Protein AF-A0A1C3NSR6-F1 (afdb_monomer_lite)

Organism: NCBI:txid1839754

Structure (mmCIF, N/CA/C/O backbone):
data_AF-A0A1C3NSR6-F1
#
_entry.id   AF-A0A1C3NSR6-F1
#
loop_
_atom_site.group_PDB
_atom_site.id
_atom_site.type_symbol
_atom_site.label_atom_id
_atom_site.label_alt_id
_atom_site.label_comp_id
_atom_site.label_asym_id
_atom_site.label_entity_id
_atom_site.label_seq_id
_atom_site.pdbx_PDB_ins_code
_atom_site.Cartn_x
_atom_site.Cartn_y
_atom_site.Cartn_z
_atom_site.occupancy
_atom_site.B_iso_or_equiv
_atom_site.auth_seq_id
_atom_site.auth_comp_id
_atom_site.auth_asym_id
_atom_site.auth_atom_id
_atom_site.pdbx_PDB_model_num
ATOM 1 N N . MET A 1 1 ? 14.722 -1.142 0.940 1.00 83.88 1 MET A N 1
ATOM 2 C CA . MET A 1 1 ? 13.632 -2.142 0.926 1.00 83.88 1 MET A CA 1
ATOM 3 C C . MET A 1 1 ? 12.340 -1.369 0.793 1.00 83.88 1 MET A C 1
ATOM 5 O O . MET A 1 1 ? 12.248 -0.326 1.422 1.00 83.88 1 MET A O 1
ATOM 9 N N . LEU A 1 2 ? 11.424 -1.801 -0.071 1.00 93.88 2 LEU A N 1
ATOM 10 C CA . LEU A 1 2 ? 10.167 -1.088 -0.295 1.00 93.88 2 LEU A CA 1
ATOM 11 C C . LEU A 1 2 ? 9.034 -1.768 0.465 1.00 93.88 2 LEU A C 1
ATOM 13 O O . LEU A 1 2 ? 9.052 -2.987 0.651 1.00 93.88 2 LEU A O 1
ATOM 17 N N . TYR A 1 3 ? 8.058 -0.968 0.868 1.00 96.88 3 TYR A N 1
ATOM 18 C CA . TYR A 1 3 ? 6.855 -1.403 1.557 1.00 96.88 3 TYR A CA 1
ATOM 19 C C . TYR A 1 3 ? 5.621 -0.921 0.801 1.00 96.88 3 TYR A C 1
ATOM 21 O O . TYR A 1 3 ? 5.644 0.101 0.107 1.00 96.88 3 TYR A O 1
ATOM 29 N N . GLY A 1 4 ? 4.545 -1.687 0.929 1.00 96.81 4 GLY A N 1
ATOM 30 C CA . GLY A 1 4 ? 3.241 -1.350 0.387 1.00 96.81 4 GLY A CA 1
ATOM 31 C C . GLY A 1 4 ? 2.147 -1.557 1.419 1.00 96.81 4 GLY A C 1
ATOM 32 O O . GLY A 1 4 ? 2.306 -2.338 2.360 1.00 96.81 4 GLY A O 1
ATOM 33 N N . VAL A 1 5 ? 1.034 -0.864 1.207 1.00 97.31 5 VAL A N 1
ATOM 34 C CA . VAL A 1 5 ? -0.215 -1.074 1.940 1.00 97.31 5 VAL A CA 1
ATOM 35 C C . VAL A 1 5 ? -1.180 -1.789 1.008 1.00 97.31 5 VAL A C 1
ATOM 37 O O . VAL 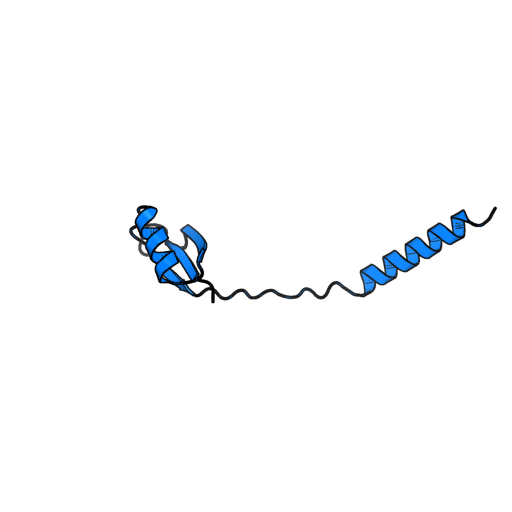A 1 5 ? -1.440 -1.305 -0.094 1.00 97.31 5 VAL A O 1
ATOM 40 N N . VAL A 1 6 ? -1.687 -2.938 1.442 1.00 95.88 6 VAL A N 1
ATOM 41 C CA . VAL A 1 6 ? -2.664 -3.753 0.716 1.00 95.88 6 VAL A CA 1
ATOM 42 C C . VAL A 1 6 ? -4.012 -3.614 1.402 1.00 95.88 6 VAL A C 1
ATOM 44 O O . VAL A 1 6 ? -4.108 -3.831 2.610 1.00 95.88 6 VAL A O 1
ATOM 47 N N . ARG A 1 7 ? -5.050 -3.290 0.634 1.00 95.25 7 ARG A N 1
ATOM 48 C CA . ARG A 1 7 ? -6.441 -3.329 1.087 1.00 95.25 7 ARG A CA 1
ATOM 49 C C . ARG A 1 7 ? -7.159 -4.527 0.502 1.00 95.25 7 ARG A C 1
ATOM 51 O O . ARG A 1 7 ? -6.863 -4.951 -0.617 1.00 95.25 7 ARG A O 1
ATOM 58 N N . PHE A 1 8 ? -8.126 -5.039 1.247 1.00 93.00 8 PHE A N 1
ATOM 59 C CA . PHE A 1 8 ? -8.899 -6.213 0.867 1.00 93.00 8 PHE A CA 1
ATOM 60 C C . PHE A 1 8 ? -10.354 -5.838 0.589 1.00 93.00 8 PHE A C 1
ATOM 62 O O . PHE A 1 8 ? -10.854 -4.818 1.069 1.00 93.00 8 PHE A O 1
ATOM 69 N N . GLU A 1 9 ? -11.019 -6.636 -0.240 1.00 92.94 9 GLU A N 1
ATOM 70 C CA . GLU A 1 9 ? -12.470 -6.571 -0.367 1.00 92.94 9 GLU A CA 1
ATOM 71 C C . GLU A 1 9 ? -13.130 -7.030 0.944 1.00 92.94 9 GLU A C 1
ATOM 73 O O . GLU A 1 9 ? -12.602 -7.926 1.607 1.00 92.94 9 GLU A O 1
ATOM 78 N N . PRO A 1 10 ? -14.285 -6.461 1.328 1.00 88.38 10 PRO A N 1
ATOM 79 C CA . PRO A 1 10 ? -15.026 -6.929 2.492 1.00 88.38 10 PRO A CA 1
ATOM 80 C C . PRO A 1 10 ? -15.475 -8.390 2.332 1.00 88.38 10 PRO A C 1
ATOM 82 O O . PRO A 1 10 ? -16.070 -8.750 1.316 1.00 88.38 10 PRO A O 1
ATOM 85 N N . GLY A 1 11 ? -15.255 -9.212 3.360 1.00 86.25 11 GLY A N 1
ATOM 86 C CA . GLY A 1 11 ? -15.659 -10.621 3.401 1.00 86.25 11 GLY A CA 1
ATOM 87 C C . GLY A 1 11 ? -14.532 -11.548 3.863 1.00 86.25 11 GLY A C 1
ATOM 88 O O . GLY A 1 11 ? -13.437 -11.096 4.186 1.00 86.25 11 GLY A O 1
ATOM 89 N N . ASP A 1 12 ? -14.802 -12.855 3.894 1.00 78.25 12 ASP A N 1
ATOM 90 C CA . ASP A 1 12 ? -13.828 -13.853 4.370 1.00 78.25 12 ASP A CA 1
ATOM 91 C C . ASP A 1 12 ? -12.739 -14.167 3.331 1.00 78.25 12 ASP A C 1
ATOM 93 O O . ASP A 1 12 ? -11.629 -14.592 3.665 1.00 78.25 12 ASP A O 1
ATOM 97 N N . GLU A 1 13 ? -13.032 -13.945 2.049 1.00 79.38 13 GLU A N 1
ATOM 98 C CA . GLU A 1 13 ? -12.033 -14.067 0.997 1.00 79.38 13 GLU A CA 1
ATOM 99 C C . GLU A 1 13 ? -11.138 -12.825 1.010 1.00 79.38 13 GLU A C 1
ATOM 101 O O . GLU A 1 13 ? -11.559 -11.748 0.597 1.00 79.38 13 GLU A O 1
ATOM 106 N N . ARG A 1 14 ? -9.874 -12.979 1.433 1.00 84.25 14 ARG A N 1
ATOM 107 C CA . ARG A 1 14 ? -8.847 -11.916 1.412 1.00 84.25 14 ARG A CA 1
ATOM 108 C C . ARG A 1 14 ? -8.400 -11.555 -0.012 1.00 84.25 14 ARG A C 1
ATOM 110 O O . ARG A 1 14 ? -7.220 -11.633 -0.355 1.00 84.25 14 ARG A O 1
ATOM 117 N N . ARG A 1 15 ? -9.347 -11.170 -0.862 1.00 92.75 15 ARG A N 1
ATOM 118 C CA . ARG A 1 15 ? -9.102 -10.655 -2.208 1.00 92.75 15 ARG A CA 1
ATOM 119 C C . ARG A 1 15 ? -8.566 -9.241 -2.106 1.00 92.75 15 ARG A C 1
ATOM 121 O O . ARG A 1 15 ? -9.138 -8.415 -1.406 1.00 92.75 15 ARG A O 1
ATOM 128 N N . VAL A 1 16 ? -7.470 -8.966 -2.804 1.00 93.00 16 VAL A N 1
ATOM 129 C CA . VAL A 1 16 ? -6.888 -7.622 -2.854 1.00 93.00 16 VAL A CA 1
AT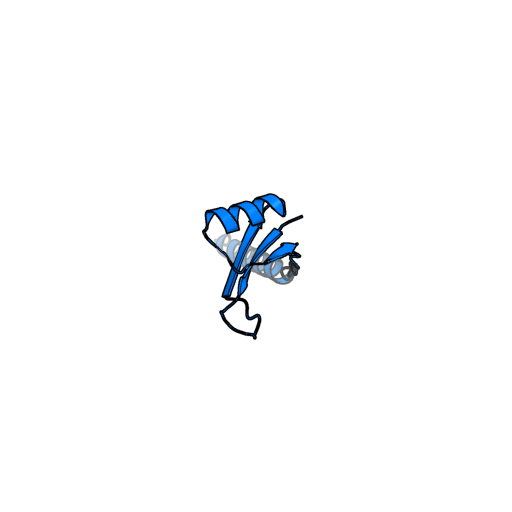OM 130 C C . VAL A 1 16 ? -7.825 -6.702 -3.629 1.00 93.00 16 VAL A C 1
ATOM 132 O O . VAL A 1 16 ? -8.140 -6.980 -4.785 1.00 93.00 16 VAL A O 1
ATOM 135 N N . ARG A 1 17 ? -8.232 -5.605 -2.992 1.00 93.44 17 ARG A N 1
ATOM 136 C CA . ARG A 1 17 ? -8.982 -4.511 -3.612 1.00 93.44 17 ARG A CA 1
ATOM 137 C C . ARG A 1 17 ? -8.037 -3.550 -4.325 1.00 93.44 17 ARG A C 1
ATOM 139 O O . ARG A 1 17 ? -8.213 -3.249 -5.501 1.00 93.44 17 ARG A O 1
ATOM 146 N N . ASP A 1 18 ? -7.011 -3.091 -3.612 1.00 93.62 18 ASP A N 1
ATOM 147 C CA . ASP A 1 18 ? -5.968 -2.221 -4.147 1.00 93.62 18 ASP A CA 1
ATOM 148 C C . ASP A 1 18 ? -4.687 -2.280 -3.309 1.00 93.62 18 ASP A C 1
ATOM 150 O O . ASP A 1 18 ? -4.690 -2.708 -2.152 1.00 93.62 18 ASP A O 1
ATOM 154 N N . THR A 1 19 ? -3.588 -1.840 -3.925 1.00 93.88 19 THR A N 1
ATOM 155 C CA . THR A 1 19 ? -2.269 -1.758 -3.297 1.00 93.88 19 THR A CA 1
ATOM 156 C C . THR A 1 19 ? -1.638 -0.406 -3.600 1.00 93.88 19 THR A C 1
ATOM 158 O O . THR A 1 19 ? -1.540 -0.011 -4.762 1.00 93.88 19 THR A O 1
ATOM 161 N N . THR A 1 20 ? -1.137 0.270 -2.567 1.00 95.62 20 THR A N 1
ATOM 162 C CA . THR A 1 20 ? -0.309 1.477 -2.707 1.00 95.62 20 THR A CA 1
ATOM 163 C C . THR A 1 20 ? 1.150 1.132 -2.427 1.00 95.62 20 THR A C 1
ATOM 165 O O . THR A 1 20 ? 1.458 0.557 -1.381 1.00 95.62 20 THR A O 1
ATOM 168 N N . ILE A 1 21 ? 2.046 1.457 -3.366 1.00 89.81 21 ILE A N 1
ATOM 169 C CA . ILE A 1 21 ? 3.460 1.052 -3.346 1.00 89.81 21 ILE A CA 1
ATOM 170 C C . ILE A 1 21 ? 4.401 2.253 -3.480 1.00 89.81 21 ILE A C 1
ATOM 172 O O . ILE A 1 21 ? 4.721 2.682 -4.580 1.00 89.81 21 ILE A O 1
ATOM 176 N N . THR A 1 22 ? 4.870 2.814 -2.371 1.00 90.00 22 THR A N 1
ATOM 177 C CA . THR A 1 22 ? 5.776 3.984 -2.417 1.00 90.00 22 THR A CA 1
ATOM 178 C C . THR A 1 22 ? 6.672 4.126 -1.188 1.00 90.00 22 THR A C 1
ATOM 180 O O . THR A 1 22 ? 7.482 5.048 -1.134 1.00 9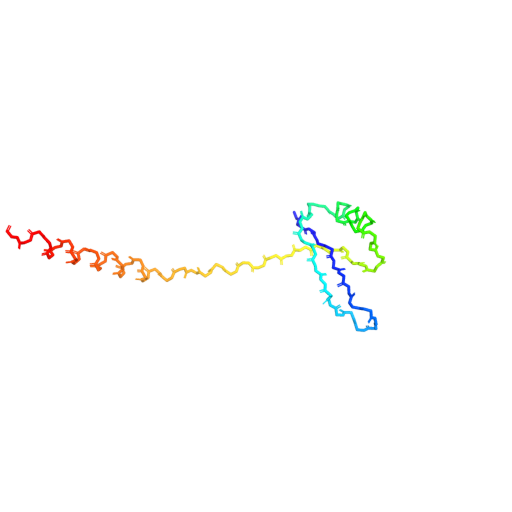0.00 22 THR A O 1
ATOM 183 N N . PHE A 1 23 ? 6.546 3.244 -0.196 1.00 96.69 23 PHE A N 1
ATOM 184 C CA . PHE A 1 23 ? 7.068 3.513 1.140 1.00 96.69 23 PHE A CA 1
ATOM 185 C C . PHE A 1 23 ? 8.469 2.937 1.334 1.00 96.69 23 PHE A C 1
ATOM 187 O O . PHE A 1 23 ? 8.767 1.801 0.958 1.00 96.69 23 PHE A O 1
ATOM 194 N N . ASP A 1 24 ? 9.326 3.733 1.956 1.00 96.25 24 ASP A N 1
ATOM 195 C CA . ASP A 1 24 ? 10.701 3.396 2.322 1.00 96.25 24 ASP A CA 1
ATOM 196 C C . ASP A 1 24 ? 10.810 2.677 3.677 1.00 96.25 24 ASP A C 1
ATOM 198 O O . ASP A 1 24 ? 11.850 2.097 3.997 1.00 96.25 24 ASP A O 1
ATOM 202 N N . SER A 1 25 ? 9.729 2.668 4.459 1.00 97.38 25 SER A N 1
ATOM 203 C CA . SER A 1 25 ? 9.652 2.030 5.767 1.00 97.38 25 SER A CA 1
ATOM 204 C C . SER A 1 25 ? 8.239 1.486 6.032 1.00 97.38 25 SER A C 1
ATOM 206 O O . SER A 1 25 ? 7.270 1.965 5.440 1.00 97.38 25 SER A O 1
ATOM 208 N N . PRO A 1 26 ? 8.079 0.504 6.938 1.00 97.56 26 PRO A N 1
ATOM 209 C CA . PRO A 1 26 ? 6.750 0.036 7.325 1.00 97.56 26 PRO A CA 1
ATOM 210 C C . PRO A 1 26 ? 5.978 1.114 8.101 1.00 97.56 26 PRO A C 1
ATOM 212 O O . PRO A 1 26 ? 4.768 1.224 7.947 1.00 97.56 26 PRO A O 1
ATOM 215 N N . ALA A 1 27 ? 6.675 1.954 8.874 1.00 97.94 27 ALA A N 1
ATOM 216 C CA . ALA A 1 27 ? 6.061 3.030 9.648 1.00 97.94 27 ALA A CA 1
ATOM 217 C C . ALA A 1 27 ? 5.470 4.134 8.754 1.00 97.94 27 ALA A C 1
ATOM 219 O O . ALA A 1 27 ? 4.382 4.628 9.039 1.00 97.94 27 ALA A O 1
ATOM 220 N N . SER A 1 28 ? 6.145 4.498 7.656 1.00 98.06 28 SER A N 1
ATOM 221 C CA . SER A 1 28 ? 5.611 5.471 6.691 1.00 98.06 28 SER A CA 1
ATOM 222 C C . SER A 1 28 ? 4.394 4.924 5.934 1.00 98.06 28 SER A C 1
ATOM 224 O O . SER A 1 28 ? 3.446 5.668 5.691 1.00 98.06 28 SER A O 1
ATOM 226 N N . ALA A 1 29 ? 4.373 3.620 5.635 1.00 97.62 29 ALA A N 1
ATOM 227 C CA . ALA A 1 29 ? 3.211 2.940 5.058 1.00 97.62 29 ALA A CA 1
ATOM 228 C C . ALA A 1 29 ? 2.006 2.918 6.017 1.00 97.62 29 ALA A C 1
ATOM 230 O O . ALA A 1 29 ? 0.879 3.199 5.614 1.00 97.62 29 ALA A O 1
ATOM 231 N N . GLU A 1 30 ? 2.247 2.611 7.293 1.00 97.25 30 GLU A N 1
ATOM 232 C CA . GLU A 1 30 ? 1.218 2.597 8.336 1.00 97.25 30 GLU A CA 1
ATOM 233 C C . GLU A 1 30 ? 0.619 3.988 8.561 1.00 97.25 30 GLU A C 1
ATOM 235 O O . GLU A 1 30 ? -0.601 4.145 8.547 1.00 97.25 30 GLU A O 1
ATOM 240 N N . LEU A 1 31 ? 1.469 5.013 8.690 1.00 97.44 31 LEU A N 1
ATOM 241 C CA . LEU A 1 31 ? 1.019 6.394 8.855 1.00 97.44 31 LEU A CA 1
ATOM 242 C C . LEU A 1 31 ? 0.111 6.826 7.697 1.00 97.44 31 LEU A C 1
ATOM 244 O O . LEU A 1 31 ? -0.963 7.371 7.934 1.00 97.44 31 LEU A O 1
ATOM 248 N N . PHE A 1 32 ? 0.493 6.505 6.459 1.00 97.06 32 PHE A N 1
ATOM 249 C CA . PHE A 1 32 ? -0.328 6.793 5.287 1.00 97.06 32 PHE A CA 1
ATOM 250 C C . PHE A 1 32 ? -1.707 6.120 5.345 1.00 97.06 32 PHE A C 1
ATOM 252 O O . PHE A 1 32 ? -2.713 6.743 5.000 1.00 97.06 32 PHE A O 1
ATOM 259 N N . ALA A 1 33 ? -1.775 4.857 5.776 1.00 96.56 33 ALA A N 1
ATOM 260 C CA . ALA A 1 33 ? -3.039 4.132 5.883 1.00 96.56 33 ALA A CA 1
ATOM 261 C C . ALA A 1 33 ? -3.971 4.776 6.924 1.00 96.56 33 ALA A C 1
ATOM 263 O O . ALA A 1 33 ? -5.161 4.964 6.657 1.00 96.56 33 ALA A O 1
ATOM 264 N N . VAL A 1 34 ? -3.414 5.183 8.070 1.00 96.25 34 VAL A N 1
ATOM 265 C CA . VAL A 1 34 ? -4.142 5.890 9.133 1.00 96.25 34 VAL A CA 1
ATOM 266 C C . VAL A 1 34 ? -4.644 7.251 8.650 1.00 96.25 34 VAL A C 1
ATOM 268 O O . VAL A 1 34 ? -5.827 7.553 8.799 1.00 96.25 34 VAL A O 1
ATOM 271 N N . GLU A 1 35 ? -3.782 8.057 8.026 1.00 97.38 35 GLU A N 1
ATOM 272 C CA . GLU A 1 35 ? -4.145 9.379 7.492 1.00 97.38 35 GLU A CA 1
ATOM 273 C C . GLU A 1 35 ? -5.192 9.292 6.372 1.00 97.38 35 GLU A C 1
ATOM 275 O O . GLU A 1 35 ? -6.029 10.182 6.224 1.00 97.38 35 GLU A O 1
ATOM 280 N N . SER A 1 36 ? -5.199 8.186 5.625 1.00 95.69 36 SER A N 1
ATOM 281 C CA . SER A 1 36 ? -6.194 7.899 4.586 1.00 95.69 36 SER A CA 1
ATOM 282 C C . SER A 1 36 ? -7.529 7.381 5.139 1.00 95.69 36 SER A C 1
ATOM 284 O O . SER A 1 36 ? -8.455 7.125 4.363 1.00 95.69 36 SER A O 1
ATOM 286 N N . GLY A 1 37 ? -7.645 7.200 6.461 1.00 95.31 37 GLY A N 1
ATOM 287 C CA . GLY A 1 37 ? -8.845 6.684 7.121 1.00 95.31 37 GLY A CA 1
ATOM 288 C C . GLY A 1 37 ? -9.110 5.207 6.831 1.00 95.31 37 GLY A C 1
ATOM 289 O O . GLY A 1 37 ? -10.263 4.784 6.759 1.00 95.31 37 GLY A O 1
ATOM 290 N N . TRP A 1 38 ? -8.064 4.418 6.583 1.00 92.81 38 TRP A N 1
ATOM 291 C CA . TRP A 1 38 ? -8.207 2.991 6.306 1.00 92.81 38 TRP A CA 1
ATOM 292 C C . TRP A 1 38 ? -8.194 2.192 7.607 1.00 92.81 38 TRP A C 1
ATOM 294 O O . TRP A 1 38 ? -7.426 2.480 8.521 1.00 92.81 38 TRP A O 1
ATOM 304 N N . HIS A 1 39 ? -9.053 1.177 7.684 1.00 87.62 39 HIS A N 1
ATOM 305 C CA . HIS A 1 39 ? -9.246 0.380 8.903 1.00 87.62 39 HIS A CA 1
ATOM 306 C C . HIS A 1 39 ? -8.945 -1.108 8.713 1.00 87.62 39 HIS A C 1
ATOM 308 O O . HIS A 1 39 ? -8.614 -1.786 9.678 1.00 87.62 39 HIS A O 1
ATOM 314 N N . ASP A 1 40 ? -9.036 -1.602 7.479 1.00 90.75 40 ASP A N 1
ATOM 315 C CA . ASP A 1 40 ? -8.685 -2.971 7.115 1.00 90.75 40 ASP A CA 1
ATOM 316 C C . ASP A 1 40 ? -7.622 -2.927 6.016 1.00 90.75 40 ASP A C 1
ATOM 318 O O . ASP A 1 40 ? -7.902 -2.685 4.836 1.00 90.75 40 ASP A O 1
ATOM 322 N N . TYR A 1 41 ? -6.368 -3.042 6.443 1.00 94.56 41 TYR A N 1
ATOM 323 C CA . TYR A 1 41 ? -5.203 -3.006 5.576 1.00 94.56 41 TYR A CA 1
ATOM 324 C C . TYR A 1 41 ? -4.090 -3.893 6.129 1.00 94.56 41 TYR A C 1
ATOM 326 O O . TYR A 1 41 ? -4.045 -4.230 7.310 1.00 94.56 41 TYR A O 1
ATOM 334 N N . GLN A 1 42 ? -3.150 -4.250 5.260 1.00 95.94 42 GLN A N 1
ATOM 335 C CA . GLN A 1 42 ? -1.925 -4.937 5.641 1.00 95.94 42 GLN A CA 1
ATOM 336 C C . GLN A 1 42 ? -0.715 -4.199 5.075 1.00 95.94 42 GLN A C 1
ATOM 338 O O . GLN A 1 42 ? -0.619 -3.985 3.867 1.00 95.94 42 GLN A O 1
ATOM 343 N N . VAL A 1 43 ? 0.239 -3.863 5.944 1.00 97.12 43 VAL A N 1
ATOM 344 C CA . VAL A 1 43 ? 1.573 -3.416 5.530 1.00 97.12 43 VAL A CA 1
ATOM 345 C C . VAL A 1 43 ? 2.420 -4.643 5.206 1.00 97.12 43 VAL A C 1
ATOM 347 O O . VAL A 1 43 ? 2.478 -5.595 5.985 1.00 97.12 43 VAL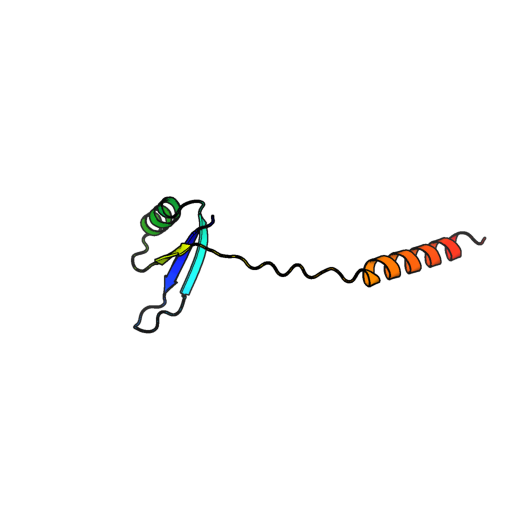 A O 1
ATOM 350 N N . THR A 1 44 ? 3.077 -4.642 4.049 1.00 95.44 44 THR A N 1
ATOM 351 C CA . THR A 1 44 ?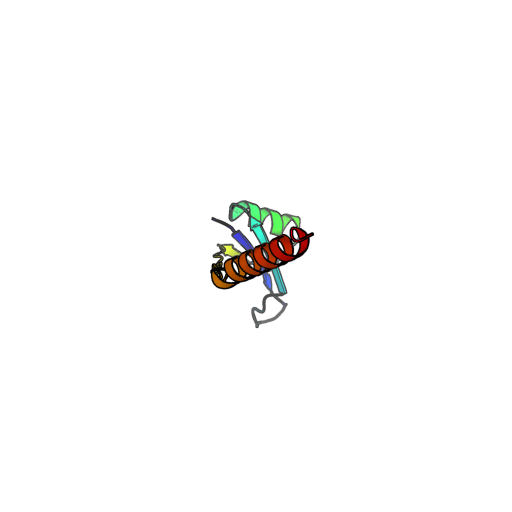 3.918 -5.764 3.612 1.00 95.44 44 THR A CA 1
ATOM 352 C C . THR A 1 44 ? 5.189 -5.283 2.917 1.00 95.44 44 THR A C 1
ATOM 354 O O . THR A 1 44 ? 5.149 -4.283 2.192 1.00 95.44 44 THR A O 1
ATOM 357 N N . PRO A 1 45 ? 6.325 -5.984 3.089 1.00 95.31 45 PRO A N 1
ATOM 358 C CA . PRO A 1 45 ? 7.486 -5.774 2.236 1.00 95.31 45 PRO A CA 1
ATOM 359 C C . PRO A 1 45 ? 7.183 -6.148 0.780 1.00 95.31 45 PRO A C 1
ATOM 361 O O . PRO A 1 45 ? 6.405 -7.067 0.511 1.00 95.31 45 PRO A O 1
ATOM 364 N N . LEU A 1 46 ? 7.821 -5.443 -0.155 1.00 91.69 46 LEU A N 1
ATOM 365 C CA . LEU A 1 46 ? 7.658 -5.632 -1.595 1.00 91.69 46 LEU A CA 1
ATOM 366 C C . LEU A 1 46 ? 8.925 -6.208 -2.229 1.00 91.69 46 LEU A C 1
ATOM 368 O O . LEU A 1 46 ? 10.033 -5.716 -2.001 1.00 91.69 46 LEU A O 1
ATOM 372 N N . PHE A 1 47 ? 8.731 -7.204 -3.092 1.00 88.56 47 PHE A N 1
ATOM 373 C CA . PHE A 1 47 ? 9.776 -7.816 -3.907 1.00 88.56 47 PHE A CA 1
ATOM 374 C C . PHE A 1 47 ? 9.374 -7.713 -5.376 1.00 88.56 47 PHE A C 1
ATOM 376 O O . PHE A 1 47 ? 8.382 -8.302 -5.799 1.00 88.56 47 PHE A O 1
ATOM 383 N N . PHE A 1 48 ? 10.137 -6.942 -6.148 1.00 84.31 48 PHE A N 1
ATOM 384 C CA . PHE A 1 48 ? 9.911 -6.784 -7.580 1.00 84.31 48 PHE A CA 1
ATOM 385 C C . PHE A 1 48 ? 10.858 -7.701 -8.342 1.00 84.31 48 PHE A C 1
ATOM 387 O O . PHE A 1 48 ? 12.077 -7.578 -8.230 1.00 84.31 48 PHE A O 1
ATOM 394 N N . PHE A 1 49 ? 10.288 -8.596 -9.141 1.00 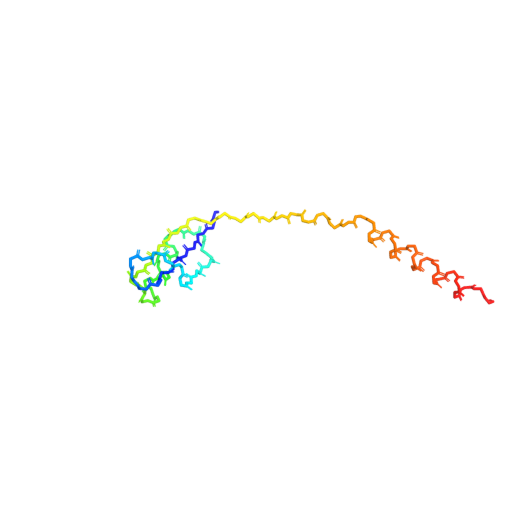84.62 49 PHE A N 1
ATOM 395 C CA . PHE A 1 49 ? 11.035 -9.380 -10.113 1.00 84.62 49 PHE A CA 1
ATOM 396 C C . PHE A 1 49 ? 10.925 -8.670 -11.455 1.00 84.62 49 PHE A C 1
ATOM 398 O O . PHE A 1 49 ? 9.883 -8.705 -12.107 1.00 84.62 49 PHE A O 1
ATOM 405 N N . VAL A 1 50 ? 11.986 -7.968 -11.837 1.00 78.69 50 VAL A N 1
ATOM 406 C CA . VAL A 1 50 ? 12.089 -7.383 -13.172 1.00 78.69 50 VAL A CA 1
ATOM 407 C C . VAL A 1 50 ? 12.769 -8.419 -14.047 1.00 78.69 50 VAL A C 1
ATOM 409 O O . VAL A 1 50 ? 13.964 -8.665 -13.898 1.00 78.69 50 VAL A O 1
ATOM 412 N N . ASP A 1 51 ? 12.005 -9.046 -14.939 1.00 75.62 51 ASP A N 1
ATOM 413 C CA . ASP A 1 51 ? 12.610 -9.846 -15.994 1.00 75.62 51 ASP A CA 1
ATOM 414 C C . ASP A 1 51 ? 13.332 -8.882 -16.939 1.00 75.62 51 ASP A C 1
ATOM 416 O O . ASP A 1 51 ? 12.715 -8.034 -17.596 1.00 75.62 51 ASP A O 1
ATOM 420 N N . HIS A 1 52 ? 14.662 -8.945 -16.963 1.00 67.12 52 HIS A N 1
ATOM 421 C CA . HIS A 1 52 ? 15.431 -8.240 -17.971 1.00 67.12 52 HIS A CA 1
ATOM 422 C C . HIS A 1 52 ? 15.213 -8.979 -19.285 1.00 67.12 52 HIS A C 1
ATOM 424 O O . HIS A 1 52 ? 16.028 -9.817 -19.669 1.00 67.12 52 HIS A O 1
ATOM 430 N N . ALA A 1 53 ? 14.128 -8.645 -19.987 1.00 63.34 53 ALA A N 1
ATOM 431 C CA . ALA A 1 53 ? 13.986 -8.989 -21.388 1.00 63.34 53 ALA A CA 1
ATOM 432 C C . ALA A 1 53 ? 15.249 -8.479 -22.090 1.00 63.34 53 ALA A C 1
ATOM 434 O O . ALA A 1 53 ? 15.436 -7.277 -22.303 1.00 63.34 53 ALA A O 1
ATOM 435 N N . THR A 1 54 ? 16.172 -9.393 -22.375 1.00 58.72 54 THR A N 1
ATOM 436 C CA . THR A 1 54 ? 17.367 -9.103 -23.147 1.00 58.72 54 THR A CA 1
ATOM 437 C C . THR A 1 54 ? 16.836 -8.681 -24.501 1.00 58.72 54 THR A C 1
ATOM 439 O O . THR A 1 54 ? 16.304 -9.504 -25.244 1.00 58.72 54 THR A O 1
ATOM 442 N N . ALA A 1 55 ? 16.889 -7.379 -24.798 1.00 58.16 55 ALA A N 1
ATOM 443 C CA . ALA A 1 55 ? 16.514 -6.886 -26.113 1.00 58.16 55 ALA A CA 1
ATOM 444 C C . ALA A 1 55 ? 17.242 -7.768 -27.140 1.00 58.16 55 ALA A C 1
ATOM 446 O O . ALA A 1 55 ? 18.467 -7.897 -27.028 1.00 58.16 55 ALA A O 1
ATOM 447 N N . PRO A 1 56 ? 16.542 -8.417 -28.093 1.00 57.06 56 PRO A N 1
ATOM 448 C CA . PRO A 1 56 ? 17.207 -9.315 -29.017 1.00 57.06 56 PRO A CA 1
ATOM 449 C C . PRO A 1 56 ? 18.294 -8.517 -29.732 1.00 57.06 56 PRO A C 1
ATOM 451 O O . PRO A 1 56 ? 17.993 -7.571 -30.466 1.00 57.06 56 PRO A O 1
ATOM 454 N N . ALA A 1 57 ? 19.562 -8.878 -29.519 1.00 59.84 57 ALA A N 1
ATOM 455 C CA . ALA A 1 57 ? 20.707 -8.202 -30.131 1.00 59.84 57 ALA A CA 1
ATOM 456 C C . ALA A 1 57 ? 20.566 -8.103 -31.670 1.00 59.84 57 ALA A C 1
ATOM 458 O O . ALA A 1 57 ? 21.085 -7.180 -32.302 1.00 59.84 57 ALA A O 1
ATOM 459 N N . ALA A 1 58 ? 19.771 -9.002 -32.261 1.00 60.38 58 ALA A N 1
ATOM 460 C CA . ALA A 1 58 ? 19.411 -9.035 -33.672 1.00 60.38 58 ALA A CA 1
ATOM 461 C C . ALA A 1 58 ? 18.669 -7.779 -34.177 1.00 60.38 58 ALA A C 1
ATOM 463 O O . ALA A 1 58 ? 18.906 -7.351 -35.307 1.00 60.38 58 ALA A O 1
ATOM 464 N N . GLY A 1 59 ? 17.809 -7.144 -33.369 1.00 59.81 59 GLY A N 1
ATOM 465 C CA . GLY A 1 59 ? 17.001 -6.000 -33.824 1.00 59.81 59 GLY A CA 1
ATOM 466 C C . GLY A 1 59 ? 17.842 -4.760 -34.145 1.00 59.81 59 GLY A C 1
ATOM 467 O O . GLY A 1 59 ? 17.616 -4.073 -35.144 1.00 59.81 59 GLY A O 1
ATOM 468 N N . ARG A 1 60 ? 18.882 -4.511 -33.340 1.00 60.12 60 ARG A N 1
ATOM 469 C CA . ARG A 1 60 ? 19.782 -3.358 -33.498 1.00 60.12 60 ARG A CA 1
ATOM 470 C C . ARG A 1 60 ? 20.745 -3.538 -34.677 1.00 60.12 60 ARG A C 1
ATOM 472 O O . ARG A 1 60 ? 21.008 -2.579 -35.401 1.00 60.12 60 ARG A O 1
ATOM 479 N N . MET A 1 61 ? 21.201 -4.771 -34.922 1.00 65.75 61 MET A N 1
ATOM 480 C CA . MET A 1 61 ? 21.995 -5.115 -36.109 1.00 65.75 61 MET A CA 1
ATOM 481 C C . MET A 1 61 ? 21.193 -4.966 -37.408 1.00 65.75 61 MET A C 1
ATOM 483 O O . MET A 1 61 ? 21.704 -4.404 -38.378 1.00 65.75 61 MET A O 1
ATOM 487 N N . LEU A 1 62 ? 19.935 -5.420 -37.434 1.00 68.62 62 LEU A N 1
ATOM 488 C CA . LEU A 1 62 ? 19.081 -5.321 -38.623 1.00 68.62 62 LEU A CA 1
ATOM 489 C C . LEU A 1 62 ? 18.765 -3.867 -38.994 1.00 68.62 62 LEU A C 1
ATOM 491 O O . LEU A 1 62 ? 18.831 -3.516 -40.175 1.00 68.62 62 LEU A O 1
ATOM 495 N N . LEU A 1 63 ? 18.498 -3.008 -38.003 1.00 68.81 63 LEU A N 1
ATOM 496 C CA . LEU A 1 63 ? 18.284 -1.576 -38.227 1.00 68.81 63 LEU A CA 1
ATOM 497 C C . LEU A 1 63 ? 19.555 -0.885 -38.747 1.00 68.81 63 LEU A C 1
ATOM 499 O O . LEU A 1 63 ? 19.490 -0.131 -39.719 1.00 68.81 63 LEU A O 1
ATOM 503 N N . GLY A 1 64 ? 20.721 -1.194 -38.167 1.00 71.81 64 GLY A N 1
ATOM 504 C CA . GLY A 1 64 ? 22.009 -0.679 -38.643 1.00 71.81 64 GLY A CA 1
ATOM 505 C C . GLY A 1 64 ? 22.314 -1.094 -40.086 1.00 71.81 64 GLY A C 1
ATOM 506 O O . GLY A 1 64 ? 22.703 -0.265 -40.910 1.00 71.81 64 GLY A O 1
ATOM 507 N N . ALA A 1 65 ? 22.055 -2.358 -40.436 1.00 72.81 65 ALA A N 1
ATOM 508 C CA . ALA A 1 65 ? 22.226 -2.858 -41.798 1.00 72.81 65 ALA A CA 1
ATOM 509 C C . ALA A 1 65 ? 21.239 -2.220 -42.793 1.00 72.81 65 ALA A C 1
ATOM 511 O O . ALA A 1 65 ? 21.603 -1.957 -43.943 1.00 72.81 65 ALA A O 1
ATOM 512 N N . ALA A 1 66 ? 19.998 -1.958 -42.372 1.00 70.50 66 ALA A N 1
ATOM 513 C CA . ALA A 1 66 ? 18.997 -1.281 -43.192 1.00 70.50 66 ALA A CA 1
ATOM 514 C C . ALA A 1 66 ? 19.378 0.182 -43.472 1.00 70.50 66 ALA A C 1
ATOM 516 O O . ALA A 1 66 ? 19.340 0.601 -44.630 1.00 70.50 66 ALA A O 1
ATOM 517 N N . LEU A 1 67 ? 19.834 0.919 -42.454 1.00 72.25 67 LEU A N 1
ATOM 518 C CA . LEU A 1 67 ? 20.314 2.298 -42.597 1.00 72.25 67 LEU A CA 1
ATOM 519 C C . LEU A 1 67 ? 21.580 2.385 -43.467 1.00 72.25 67 LEU A C 1
ATOM 521 O O . LEU A 1 67 ? 21.674 3.224 -44.359 1.00 72.25 67 LEU A O 1
ATOM 525 N N . ALA A 1 68 ? 22.531 1.462 -43.309 1.00 75.19 68 ALA A N 1
ATOM 526 C CA . ALA A 1 68 ? 23.723 1.420 -44.162 1.00 75.19 68 ALA A CA 1
ATOM 527 C C . ALA A 1 68 ? 23.399 1.131 -45.645 1.00 75.19 68 ALA A C 1
ATOM 529 O O . ALA A 1 68 ? 24.168 1.484 -46.544 1.00 75.19 68 ALA A O 1
ATOM 530 N N . ARG A 1 69 ? 22.277 0.457 -45.933 1.00 70.44 69 ARG A N 1
ATOM 531 C CA . ARG A 1 69 ? 21.793 0.245 -47.308 1.00 70.44 69 ARG A CA 1
ATOM 532 C C . ARG A 1 69 ? 21.085 1.475 -47.877 1.00 70.44 69 ARG A C 1
ATOM 534 O O . ARG A 1 69 ? 21.249 1.732 -49.067 1.00 70.44 69 ARG A O 1
ATOM 541 N N . SER A 1 70 ? 20.329 2.228 -47.076 1.00 68.62 70 SER A N 1
ATOM 542 C CA . SER A 1 70 ? 19.657 3.445 -47.553 1.00 68.62 70 SER A CA 1
ATOM 543 C C . SER A 1 70 ? 20.657 4.558 -47.876 1.00 68.62 70 SER A C 1
ATOM 545 O O . SER A 1 70 ? 20.557 5.161 -48.942 1.00 68.62 70 SER A O 1
ATOM 547 N N . VAL A 1 71 ? 21.686 4.748 -47.042 1.00 71.81 71 VAL A N 1
ATOM 548 C CA . VAL A 1 71 ? 22.753 5.739 -47.280 1.00 71.81 71 VAL A CA 1
ATOM 549 C C . VAL A 1 71 ? 23.539 5.428 -48.559 1.00 71.81 71 VAL A C 1
ATOM 551 O O . VAL A 1 71 ? 23.780 6.320 -49.369 1.00 71.81 71 VAL A O 1
ATOM 554 N N . ARG A 1 72 ? 23.871 4.152 -48.808 1.00 67.75 72 ARG A N 1
ATOM 555 C CA . ARG A 1 72 ? 24.576 3.743 -50.038 1.00 67.75 72 ARG A CA 1
ATOM 556 C C . ARG A 1 72 ? 23.768 3.971 -51.315 1.00 67.75 72 ARG A C 1
ATOM 558 O O . ARG A 1 72 ? 24.358 4.239 -52.352 1.00 67.75 72 ARG A O 1
ATOM 565 N N . ARG A 1 73 ? 22.436 3.888 -51.252 1.00 61.03 73 ARG A N 1
ATOM 566 C CA . ARG A 1 73 ? 21.564 4.196 -52.399 1.00 61.03 73 ARG A CA 1
ATOM 567 C C . ARG A 1 73 ? 21.417 5.697 -52.650 1.00 61.03 73 ARG A C 1
ATOM 569 O O . ARG A 1 73 ? 21.145 6.080 -53.778 1.00 61.03 73 ARG A O 1
ATOM 576 N N . ALA A 1 74 ? 21.606 6.530 -51.628 1.00 59.22 74 ALA A N 1
ATOM 577 C CA . ALA A 1 74 ? 21.508 7.982 -51.747 1.00 59.22 74 ALA A CA 1
ATOM 578 C C . ALA A 1 74 ? 22.805 8.647 -52.255 1.00 59.22 74 ALA A C 1
ATOM 580 O O . ALA A 1 74 ? 22.736 9.725 -52.834 1.00 59.22 74 ALA A O 1
ATOM 581 N N . GLY A 1 75 ? 23.971 8.016 -52.064 1.00 59.16 75 GLY A N 1
ATOM 582 C CA . GLY A 1 75 ? 25.280 8.560 -52.464 1.00 59.16 75 GLY A CA 1
ATOM 583 C C . GLY A 1 75 ? 25.764 8.195 -53.874 1.00 59.16 75 GLY A C 1
ATOM 584 O O . GLY A 1 75 ? 26.883 8.544 -54.228 1.00 59.16 75 GLY A O 1
ATOM 585 N N . GLY A 1 76 ? 24.970 7.463 -54.662 1.00 57.44 76 GLY A N 1
ATOM 586 C CA . GLY A 1 76 ? 25.299 7.095 -56.042 1.00 57.44 76 GLY A CA 1
ATOM 587 C C . GLY A 1 76 ? 24.593 7.996 -57.052 1.00 57.44 76 GLY A C 1
ATOM 588 O O . GLY A 1 76 ? 23.600 7.574 -57.645 1.00 57.44 76 GLY A O 1
ATOM 589 N N . ARG A 1 77 ? 25.078 9.226 -57.223 1.00 49.66 77 ARG A N 1
ATOM 590 C CA . ARG A 1 77 ? 24.797 10.088 -58.379 1.00 49.66 77 ARG A CA 1
ATOM 591 C C . ARG A 1 77 ? 26.069 10.811 -58.777 1.00 49.66 77 ARG A C 1
ATOM 593 O O . ARG A 1 77 ? 26.688 11.400 -57.867 1.00 49.66 77 ARG A O 1
#

Foldseek 3Di:
DWKKKFAADPDPPRHTPDIDTDDPDLVVRVVVCVVVVHDGIDMDDDDDDDDPPPPPPVVVVVVVVVVVVVVVVVPDD

Radius of gyration: 24.94 Å; chains: 1; bounding box: 41×24×68 Å

Secondary structure (DSSP, 8-state):
-EEEEEEE-SSSS--EEEEEEEESSHHHHHHHHHHTT-SSEEEEEE----------HHHHHHHHHHHHHHHHHHS--

Sequence (77 aa):
MLYGVVRFEPGDERRVRDTTITFDSPASAELFAVESGWHDYQVTPLFFFVDHATAPAAGRMLLGAALARSVRRAGGR

pLDDT: mean 82.95, std 14.5, range [49.66, 98.06]